Protein AF-A0A1L8MG53-F1 (afdb_monomer_lite)

Secondary structure (DSSP, 8-state):
--HHHHHHHHTT--GGG-S-HHHHHHHHHHHHHHHHTTT-GGGS-HHHHHHHHHHHHHHHHHHHHHHHHTTTSTHHHHHHHHHHHHHHHHHHHHHTT--

Radius of gyration: 13.7 Å; chains: 1; bounding box: 32×27×38 Å

Foldseek 3Di:
DDPLLLVLLCVLQDCVVDPDPVVSVLSNVLNVVCVVVVNDPVPDDPVSLVVLLVSLVVSLVVLVVVCVVQVPDPCNVSSVVNNVVSVVSNVVSVVVVVD

pLDDT: mean 85.37, std 9.14, range [40.91, 93.38]

Structure (mmCIF, N/CA/C/O backbone):
data_AF-A0A1L8MG53-F1
#
_entry.id   AF-A0A1L8MG53-F1
#
loop_
_atom_site.group_PDB
_atom_site.id
_atom_site.type_symbol
_atom_site.label_atom_id
_atom_site.label_alt_id
_atom_site.label_comp_id
_atom_site.label_asym_id
_atom_site.label_entity_id
_atom_site.label_seq_id
_atom_site.pdbx_PDB_ins_code
_atom_site.Cartn_x
_atom_site.Cartn_y
_atom_site.Cartn_z
_atom_site.occupancy
_atom_site.B_iso_or_equiv
_atom_site.auth_seq_id
_atom_site.auth_comp_id
_atom_site.auth_asym_id
_atom_site.auth_atom_id
_atom_site.pdbx_PDB_model_num
ATOM 1 N N . MET A 1 1 ? -1.309 10.387 5.656 1.00 72.38 1 MET A N 1
ATOM 2 C CA . MET A 1 1 ? -0.490 9.723 4.614 1.00 72.38 1 MET A CA 1
ATOM 3 C C . MET A 1 1 ? -0.206 10.740 3.511 1.00 72.38 1 MET A C 1
ATOM 5 O O . MET A 1 1 ? -0.980 11.686 3.411 1.00 72.38 1 MET A O 1
ATOM 9 N N . SER A 1 2 ? 0.885 10.625 2.745 1.00 79.75 2 SER A N 1
ATOM 10 C CA . SER A 1 2 ? 1.102 11.517 1.595 1.00 79.75 2 SER A CA 1
ATOM 11 C C . SER A 1 2 ? 0.203 11.120 0.417 1.00 79.75 2 SER A C 1
ATOM 13 O O . SER A 1 2 ? -0.273 9.986 0.337 1.00 79.75 2 SER A O 1
ATOM 15 N N . LYS A 1 3 ? -0.026 12.048 -0.518 1.00 83.44 3 LYS A N 1
ATOM 16 C CA . LYS A 1 3 ? -0.800 11.769 -1.737 1.00 83.44 3 LYS A CA 1
ATOM 17 C C . LYS A 1 3 ? -0.135 10.687 -2.598 1.00 83.44 3 LYS A C 1
ATOM 19 O O . LYS A 1 3 ? -0.834 9.857 -3.165 1.00 83.44 3 LYS A O 1
ATOM 24 N N . LEU A 1 4 ? 1.195 10.688 -2.660 1.00 82.00 4 LEU A N 1
ATOM 25 C CA . LEU A 1 4 ? 1.987 9.776 -3.484 1.00 82.00 4 LEU A CA 1
ATOM 26 C C . LEU A 1 4 ? 1.946 8.332 -2.964 1.00 82.00 4 LEU A C 1
ATOM 28 O O . LEU A 1 4 ? 1.694 7.415 -3.741 1.00 82.00 4 LEU A O 1
ATOM 32 N N . ALA A 1 5 ? 2.088 8.123 -1.651 1.00 79.81 5 ALA A N 1
ATOM 33 C CA . ALA A 1 5 ? 1.937 6.793 -1.056 1.00 79.81 5 ALA A CA 1
ATOM 34 C C . ALA A 1 5 ? 0.515 6.239 -1.230 1.00 79.81 5 ALA A C 1
ATOM 36 O O . ALA A 1 5 ? 0.349 5.061 -1.540 1.00 79.81 5 ALA A O 1
ATOM 37 N N . LEU A 1 6 ? -0.515 7.087 -1.096 1.00 84.44 6 LEU A N 1
ATOM 38 C CA . LEU A 1 6 ? -1.894 6.674 -1.365 1.00 84.44 6 LEU A CA 1
ATOM 39 C C . LEU A 1 6 ? -2.070 6.254 -2.830 1.00 84.44 6 LEU A C 1
ATOM 41 O O . LEU A 1 6 ? -2.661 5.215 -3.090 1.00 84.44 6 LEU A O 1
ATOM 45 N N . GLN A 1 7 ? -1.528 7.020 -3.779 1.00 83.88 7 GLN A N 1
ATOM 46 C CA . GLN A 1 7 ? -1.582 6.674 -5.203 1.00 83.88 7 GLN A CA 1
ATOM 47 C C . GLN A 1 7 ? -0.876 5.350 -5.513 1.00 83.88 7 GLN A C 1
ATOM 49 O O . GLN A 1 7 ? -1.409 4.554 -6.280 1.00 83.88 7 GLN A O 1
ATOM 54 N N . ALA A 1 8 ? 0.277 5.085 -4.893 1.00 84.75 8 ALA A N 1
ATOM 55 C CA . ALA A 1 8 ? 0.969 3.806 -5.036 1.00 84.75 8 ALA A CA 1
ATOM 56 C C . ALA A 1 8 ? 0.122 2.636 -4.504 1.00 84.75 8 ALA A C 1
ATOM 58 O O . ALA A 1 8 ? 0.040 1.593 -5.147 1.00 84.75 8 ALA A O 1
ATOM 59 N N . LEU A 1 9 ? -0.567 2.828 -3.374 1.00 86.31 9 LEU A N 1
ATOM 60 C CA . LEU A 1 9 ? -1.462 1.818 -2.803 1.00 86.31 9 LEU A CA 1
ATOM 61 C C . LEU A 1 9 ? -2.726 1.597 -3.642 1.00 86.31 9 LEU A C 1
ATOM 63 O O . LEU A 1 9 ? -3.189 0.467 -3.759 1.00 86.31 9 LEU A O 1
ATOM 67 N N . MET A 1 10 ? -3.256 2.647 -4.271 1.00 87.38 10 MET A N 1
ATOM 68 C CA . MET A 1 10 ? -4.407 2.545 -5.173 1.00 87.38 10 MET A CA 1
ATOM 69 C C . MET A 1 10 ? -4.122 1.697 -6.417 1.00 87.38 10 MET A C 1
ATOM 71 O O . MET A 1 10 ? -5.065 1.212 -7.031 1.00 87.38 10 MET A O 1
ATOM 75 N N . MET A 1 11 ? -2.857 1.467 -6.786 1.00 87.69 11 MET A N 1
ATOM 76 C CA . MET A 1 11 ? -2.530 0.568 -7.901 1.00 87.69 11 MET A CA 1
ATOM 77 C C . MET A 1 11 ? -2.933 -0.885 -7.630 1.00 87.69 11 MET A C 1
ATOM 79 O O . MET A 1 11 ? -3.143 -1.637 -8.575 1.00 87.69 11 MET A O 1
ATOM 83 N N . TRP A 1 12 ? -3.049 -1.276 -6.358 1.00 88.38 12 TRP A N 1
ATOM 84 C CA . TRP A 1 12 ? -3.538 -2.599 -5.973 1.00 88.38 12 TRP A CA 1
ATOM 85 C C . TRP A 1 12 ? -5.054 -2.733 -6.109 1.00 88.38 12 TRP A C 1
ATOM 87 O O . TRP A 1 12 ? -5.564 -3.841 -6.011 1.00 88.38 12 TRP A O 1
ATOM 97 N N . ASP A 1 13 ? -5.784 -1.645 -6.364 1.00 90.38 13 ASP A N 1
ATOM 98 C CA . ASP A 1 13 ? -7.210 -1.699 -6.688 1.00 90.38 13 ASP A CA 1
ATOM 99 C C . ASP A 1 13 ? -7.436 -1.956 -8.189 1.00 90.38 13 ASP A C 1
ATOM 101 O O . ASP A 1 13 ? -8.129 -1.216 -8.887 1.00 90.38 13 ASP A O 1
ATOM 105 N N . ASP A 1 14 ? -6.800 -3.007 -8.706 1.00 90.81 14 ASP A N 1
ATOM 106 C CA . ASP A 1 14 ? -6.995 -3.495 -10.069 1.00 90.81 14 ASP A CA 1
ATOM 107 C C . ASP A 1 14 ? -7.276 -5.006 -10.032 1.00 90.81 14 ASP A C 1
ATOM 109 O O . ASP A 1 14 ? -6.376 -5.786 -9.705 1.00 90.81 14 ASP A O 1
ATOM 113 N N . PRO A 1 15 ? -8.494 -5.456 -10.397 1.00 90.12 1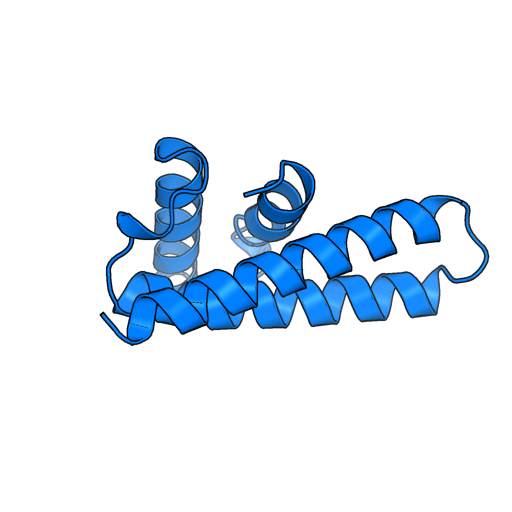5 PRO A N 1
ATOM 114 C CA . PRO A 1 15 ? -8.865 -6.870 -10.343 1.00 90.12 15 PRO A CA 1
ATOM 115 C C . PRO A 1 15 ? -7.996 -7.757 -11.240 1.00 90.12 15 PRO A C 1
ATOM 117 O O . PRO A 1 15 ? -7.923 -8.962 -11.020 1.00 90.12 15 PRO A O 1
ATOM 120 N N . ARG A 1 16 ? -7.322 -7.189 -12.250 1.00 92.44 16 ARG A N 1
ATOM 121 C CA . ARG A 1 16 ? -6.457 -7.937 -13.177 1.00 92.44 16 ARG A CA 1
ATOM 122 C C . ARG A 1 16 ? -5.150 -8.395 -12.535 1.00 92.44 16 ARG A C 1
ATOM 124 O O . ARG A 1 16 ? -4.476 -9.246 -13.105 1.00 92.44 16 ARG A O 1
ATOM 131 N N . LEU A 1 17 ? -4.786 -7.834 -11.382 1.00 88.19 17 LEU A N 1
ATOM 132 C CA . LEU A 1 17 ? -3.582 -8.211 -10.640 1.00 88.19 17 LEU A CA 1
ATOM 133 C C . LEU A 1 17 ? -3.784 -9.461 -9.771 1.00 88.19 17 LEU A C 1
ATOM 135 O O . LEU A 1 17 ? -2.819 -9.941 -9.179 1.00 88.19 17 LEU A O 1
ATOM 139 N N . PHE A 1 18 ? -5.009 -9.990 -9.685 1.00 89.25 18 PHE A N 1
ATOM 140 C CA . PHE A 1 18 ? -5.357 -11.056 -8.751 1.00 89.25 18 PHE A CA 1
ATOM 141 C C . PHE A 1 18 ? -6.039 -12.228 -9.451 1.00 89.25 18 PHE A C 1
ATOM 143 O O . PHE A 1 18 ? -7.055 -12.078 -10.129 1.00 89.25 18 PHE A O 1
ATOM 150 N N . GLU A 1 19 ? -5.503 -13.423 -9.220 1.00 91.06 19 GLU A N 1
ATOM 151 C CA . GLU A 1 19 ? -6.138 -14.678 -9.630 1.00 91.06 19 GLU A CA 1
ATOM 152 C C . GLU A 1 19 ? -7.308 -15.037 -8.696 1.00 91.06 19 GLU A C 1
ATOM 154 O O . GLU A 1 19 ? -8.345 -15.525 -9.147 1.00 91.06 19 GLU A O 1
ATOM 159 N N . ASP A 1 20 ? -7.171 -14.739 -7.399 1.00 93.38 20 ASP A N 1
ATOM 160 C CA . ASP A 1 20 ? -8.209 -14.944 -6.388 1.00 93.38 20 ASP A CA 1
ATOM 161 C C . ASP A 1 20 ? -9.094 -13.696 -6.238 1.00 93.38 20 ASP A C 1
ATOM 163 O O . ASP A 1 20 ? -8.686 -12.657 -5.710 1.00 93.38 20 ASP A O 1
ATOM 167 N N . GLN A 1 21 ? -10.349 -13.828 -6.670 1.00 91.00 21 GLN A N 1
ATOM 168 C CA . GLN A 1 21 ? -11.345 -12.762 -6.587 1.00 91.00 21 GLN A CA 1
ATOM 169 C C . GLN A 1 21 ? -11.763 -12.437 -5.148 1.00 91.00 21 GLN A C 1
ATOM 171 O O . GLN A 1 21 ? -12.055 -11.280 -4.852 1.00 91.00 21 GLN A O 1
ATOM 176 N N . ALA A 1 22 ? -11.781 -13.413 -4.235 1.00 91.38 22 ALA A N 1
ATOM 177 C CA . ALA A 1 22 ? -12.113 -13.163 -2.834 1.00 91.38 22 ALA A CA 1
ATOM 178 C C . ALA A 1 22 ? -11.004 -12.360 -2.145 1.00 91.38 22 ALA A C 1
ATOM 180 O O . ALA A 1 22 ? -11.290 -11.461 -1.352 1.00 91.38 22 ALA A O 1
ATOM 181 N N . PHE A 1 23 ? -9.747 -12.641 -2.488 1.00 90.25 23 PHE A N 1
ATOM 182 C CA . PHE A 1 23 ? -8.616 -11.846 -2.022 1.00 90.25 23 PHE A CA 1
ATOM 183 C C . PHE A 1 23 ? -8.635 -10.427 -2.607 1.00 90.25 23 PHE A C 1
ATOM 185 O O . PHE A 1 23 ? -8.470 -9.462 -1.859 1.00 90.25 23 PHE A O 1
ATOM 192 N N . TYR A 1 24 ? -8.940 -10.270 -3.902 1.00 93.31 24 TYR A N 1
ATOM 193 C CA . TYR A 1 24 ? -9.127 -8.942 -4.499 1.00 93.31 24 TYR A CA 1
ATOM 194 C C . TYR A 1 24 ? -10.201 -8.124 -3.771 1.00 93.31 24 TYR A C 1
ATOM 196 O O . TYR A 1 24 ? -9.966 -6.959 -3.469 1.00 93.31 24 TYR A O 1
ATOM 204 N N .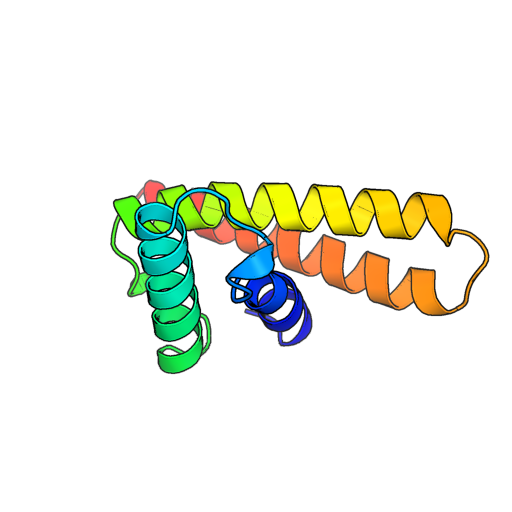 GLN A 1 25 ? -11.350 -8.714 -3.422 1.00 92.81 25 GLN A N 1
ATOM 205 C CA . GLN A 1 25 ? -12.399 -7.993 -2.686 1.00 92.81 25 GLN A CA 1
ATOM 206 C C . GLN A 1 25 ? -11.901 -7.444 -1.339 1.00 92.81 25 GLN A C 1
ATOM 208 O O . GLN A 1 25 ? -12.259 -6.327 -0.967 1.00 92.81 25 GLN A O 1
ATOM 213 N N . GLN A 1 26 ? -11.031 -8.177 -0.636 1.00 91.44 26 GLN A N 1
ATOM 214 C CA . GLN A 1 26 ? -10.412 -7.693 0.605 1.00 91.44 26 GLN A CA 1
ATOM 215 C C . GLN A 1 26 ? -9.487 -6.499 0.341 1.00 91.44 26 GLN A C 1
ATOM 217 O O . GLN A 1 26 ? -9.552 -5.496 1.051 1.00 91.44 26 GLN A O 1
ATOM 222 N N . VAL A 1 27 ? -8.664 -6.573 -0.709 1.00 91.81 27 VAL A N 1
ATOM 223 C CA . VAL A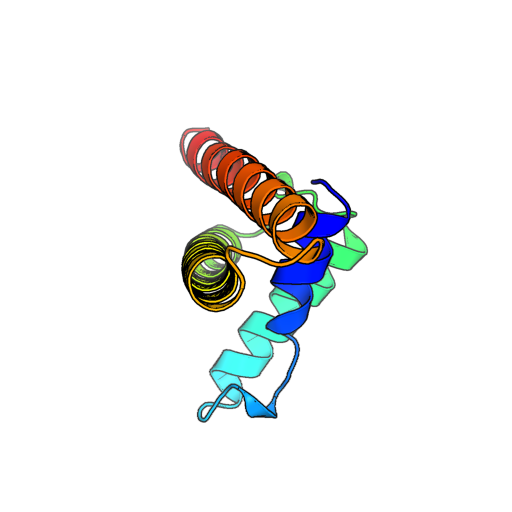 1 27 ? -7.781 -5.471 -1.124 1.00 91.81 27 VAL A CA 1
ATOM 224 C C . VAL A 1 27 ? -8.591 -4.242 -1.546 1.00 91.81 27 VAL A C 1
ATOM 226 O O . VAL A 1 27 ? -8.313 -3.136 -1.083 1.00 91.81 27 VAL A O 1
ATOM 229 N N . HIS A 1 28 ? -9.629 -4.426 -2.358 1.00 92.75 28 HIS A N 1
ATOM 230 C CA . HIS A 1 28 ? -10.526 -3.363 -2.806 1.00 92.75 28 HIS A CA 1
ATOM 231 C C . HIS A 1 28 ? -11.212 -2.663 -1.626 1.00 92.75 28 HIS A C 1
ATOM 233 O O . HIS A 1 28 ? -11.213 -1.432 -1.527 1.00 92.75 28 HIS A O 1
ATOM 239 N N . GLN A 1 29 ? -11.757 -3.438 -0.684 1.00 91.19 29 GLN A N 1
ATOM 240 C CA . GLN A 1 29 ? -12.402 -2.899 0.511 1.00 91.19 29 GLN A CA 1
ATOM 241 C C . GLN A 1 29 ? -11.411 -2.127 1.390 1.00 91.19 29 GLN A C 1
ATOM 243 O O . GLN A 1 29 ? -11.741 -1.057 1.912 1.00 91.19 29 GLN A O 1
ATOM 248 N N . LEU A 1 30 ? -10.182 -2.624 1.514 1.00 90.81 30 LEU A N 1
ATOM 249 C CA . LEU A 1 30 ? -9.114 -1.967 2.254 1.00 90.81 30 LEU A CA 1
ATOM 250 C C . LEU A 1 30 ? -8.714 -0.624 1.627 1.00 90.81 30 LEU A C 1
ATOM 252 O O . LEU A 1 30 ? -8.642 0.388 2.330 1.00 90.81 30 LEU A O 1
ATOM 256 N N . VAL A 1 31 ? -8.496 -0.588 0.310 1.00 89.88 31 VAL A N 1
ATOM 257 C CA . VAL A 1 31 ? -8.171 0.645 -0.428 1.00 89.88 31 VAL A CA 1
ATOM 258 C C . VAL A 1 31 ? -9.326 1.643 -0.342 1.00 89.88 31 VAL A C 1
ATOM 260 O O . VAL A 1 31 ? -9.104 2.814 -0.031 1.00 89.88 31 VAL A O 1
ATOM 263 N N . THR A 1 32 ? -10.566 1.184 -0.510 1.00 89.88 32 THR A N 1
ATOM 264 C CA . THR A 1 32 ? -11.768 2.018 -0.358 1.00 89.88 32 THR A CA 1
ATOM 265 C C . THR A 1 32 ? -11.851 2.625 1.041 1.00 89.88 32 THR A C 1
ATOM 267 O O . THR A 1 32 ? -12.086 3.826 1.191 1.00 89.88 32 THR A O 1
ATOM 270 N N . THR A 1 33 ? -11.591 1.825 2.077 1.00 88.81 33 THR A N 1
ATOM 271 C CA . THR A 1 33 ? -11.586 2.281 3.474 1.00 88.81 33 THR A CA 1
ATOM 272 C C . THR A 1 33 ? -10.491 3.314 3.719 1.00 88.81 33 THR A C 1
ATOM 274 O O . THR A 1 33 ? -10.743 4.335 4.364 1.00 88.81 33 THR A O 1
ATOM 277 N N . LEU A 1 34 ? -9.288 3.110 3.177 1.00 86.38 34 LEU A N 1
ATOM 278 C CA . LEU A 1 34 ? -8.223 4.109 3.244 1.00 86.38 34 LEU A CA 1
ATOM 279 C C . LEU A 1 34 ? -8.625 5.428 2.582 1.00 86.38 34 LEU A C 1
ATOM 281 O O . LEU A 1 34 ? -8.384 6.483 3.166 1.00 86.38 34 LEU A O 1
ATOM 285 N N . ILE A 1 35 ? -9.217 5.386 1.386 1.00 86.56 35 ILE A N 1
ATOM 286 C CA . ILE A 1 35 ? -9.645 6.588 0.657 1.00 86.56 35 ILE A CA 1
ATOM 287 C C . ILE A 1 35 ? -10.710 7.333 1.461 1.00 86.56 35 ILE A C 1
ATOM 289 O O . ILE A 1 35 ? -10.565 8.531 1.702 1.00 86.56 35 ILE A O 1
ATOM 293 N N . ALA A 1 36 ? -11.732 6.620 1.940 1.00 87.00 36 ALA A N 1
ATOM 294 C CA . ALA A 1 36 ? -12.817 7.196 2.732 1.00 87.00 36 ALA A CA 1
ATOM 295 C C . ALA A 1 36 ? -12.312 7.878 4.015 1.00 87.00 36 ALA A C 1
ATOM 297 O O . ALA A 1 36 ? -12.868 8.885 4.446 1.00 87.00 36 ALA A O 1
ATOM 298 N N . ASN A 1 37 ? -11.230 7.359 4.600 1.00 84.38 37 ASN A N 1
ATOM 299 C CA . ASN A 1 37 ? -10.640 7.875 5.833 1.00 84.38 37 ASN A CA 1
ATOM 300 C C . ASN A 1 37 ? -9.410 8.771 5.602 1.00 84.38 37 ASN A C 1
ATOM 302 O O . ASN A 1 37 ? -8.627 8.979 6.530 1.00 84.38 37 ASN A O 1
ATOM 306 N N . ASN A 1 38 ? -9.190 9.293 4.387 1.00 82.56 38 ASN A N 1
ATOM 307 C CA . ASN A 1 38 ? -8.028 10.132 4.043 1.00 82.56 38 ASN A CA 1
ATOM 308 C C . ASN A 1 38 ? -6.673 9.517 4.458 1.00 82.56 38 ASN A C 1
ATOM 310 O O . ASN A 1 38 ? -5.726 10.207 4.852 1.00 82.56 38 ASN A O 1
ATOM 314 N N . GLY A 1 39 ? -6.573 8.192 4.399 1.00 78.12 39 GLY A N 1
ATOM 315 C CA . GLY A 1 39 ? -5.378 7.457 4.776 1.00 78.12 39 GLY A CA 1
ATOM 316 C C . GLY A 1 39 ? -5.137 7.330 6.280 1.00 78.12 39 GLY A C 1
ATOM 317 O O . GLY A 1 39 ? -3.986 7.140 6.688 1.00 78.12 39 GLY A O 1
ATOM 318 N N . ALA A 1 40 ? -6.174 7.481 7.108 1.00 81.06 40 ALA A N 1
ATOM 319 C CA . ALA A 1 40 ? -6.088 7.261 8.547 1.00 81.06 40 ALA A CA 1
ATOM 320 C C . ALA A 1 40 ? -6.075 5.758 8.880 1.00 81.06 40 ALA A C 1
ATOM 322 O O . ALA A 1 40 ? -7.090 5.072 8.824 1.00 81.06 40 ALA A O 1
ATOM 323 N N . ILE A 1 41 ? -4.905 5.260 9.285 1.00 81.06 41 ILE A N 1
ATOM 324 C CA . ILE A 1 41 ? -4.675 3.850 9.655 1.00 81.06 41 ILE A CA 1
ATOM 325 C C . ILE A 1 41 ? -5.321 3.438 10.985 1.00 81.06 41 ILE A C 1
ATOM 327 O O . ILE A 1 41 ? -5.463 2.249 11.264 1.00 81.06 41 ILE A O 1
ATOM 331 N N . THR A 1 42 ? -5.711 4.408 11.813 1.00 81.56 42 THR A N 1
ATOM 332 C CA . THR A 1 42 ? -6.357 4.172 13.113 1.00 81.56 42 THR A CA 1
ATOM 333 C C . THR A 1 42 ? -7.746 3.561 12.978 1.00 81.56 42 THR A C 1
ATOM 335 O O . THR A 1 42 ? -8.206 2.909 13.907 1.00 81.56 42 THR A O 1
ATOM 338 N N . GLN A 1 43 ? -8.389 3.743 11.823 1.00 80.62 43 GLN A N 1
ATOM 339 C CA . GLN A 1 43 ? -9.724 3.222 11.526 1.00 80.62 43 GLN A CA 1
ATOM 340 C C . GLN A 1 43 ? -9.694 1.809 10.923 1.00 80.62 43 GLN A C 1
ATOM 342 O O . GLN A 1 43 ? -10.744 1.216 10.701 1.00 80.62 43 GLN A O 1
ATOM 347 N N . LEU A 1 44 ? -8.505 1.266 10.640 1.00 85.06 44 LEU A N 1
ATOM 348 C CA . LEU A 1 44 ? -8.357 -0.075 10.082 1.00 85.06 44 LEU A CA 1
ATOM 349 C C . LEU A 1 44 ? -8.502 -1.136 11.175 1.00 85.06 44 LEU A C 1
ATOM 351 O O . LEU A 1 44 ? -7.997 -0.965 12.288 1.00 85.06 44 LEU A O 1
ATOM 355 N N . SER A 1 45 ? -9.136 -2.260 10.843 1.00 88.06 45 SER A N 1
ATOM 356 C CA . SER A 1 45 ? -9.093 -3.452 11.692 1.00 88.06 45 SER A CA 1
ATOM 357 C C . SER A 1 45 ? -7.669 -4.028 11.766 1.00 88.06 45 SER A C 1
ATOM 359 O O . SER A 1 45 ? -6.779 -3.648 11.003 1.00 88.06 45 SER A O 1
ATOM 361 N N . GLU A 1 46 ? -7.409 -4.954 12.689 1.00 86.69 46 GLU A N 1
ATOM 362 C CA . GLU A 1 46 ? -6.096 -5.607 12.762 1.00 86.69 46 GLU A CA 1
ATOM 363 C C . GLU A 1 46 ? -5.781 -6.428 11.502 1.00 86.69 46 GLU A C 1
ATOM 365 O O . GLU A 1 46 ? -4.667 -6.347 10.980 1.00 86.69 46 GLU A O 1
ATOM 370 N N . SER A 1 47 ? -6.769 -7.151 10.964 1.00 88.25 47 SER A N 1
ATOM 371 C CA . SER A 1 47 ? -6.637 -7.872 9.694 1.00 88.25 47 SER A CA 1
ATOM 372 C C . SER A 1 47 ? -6.327 -6.925 8.537 1.00 88.25 47 SER A C 1
ATOM 374 O O . SER A 1 47 ? -5.409 -7.193 7.765 1.00 88.25 47 SER A O 1
ATOM 376 N N . ASP A 1 48 ? -7.010 -5.781 8.470 1.00 89.56 48 ASP A N 1
ATOM 377 C CA . ASP A 1 48 ? -6.772 -4.751 7.453 1.00 89.56 48 ASP A CA 1
ATOM 378 C C . ASP A 1 48 ? -5.379 -4.141 7.575 1.00 89.56 48 ASP A C 1
ATOM 380 O O . ASP A 1 48 ? -4.706 -3.908 6.574 1.00 89.56 48 ASP A O 1
ATOM 384 N N . ARG A 1 49 ? -4.903 -3.909 8.804 1.00 88.56 49 ARG A N 1
ATOM 385 C CA . ARG A 1 49 ? -3.532 -3.445 9.050 1.00 88.56 49 ARG A CA 1
ATOM 386 C C . ARG A 1 49 ? -2.502 -4.476 8.605 1.00 88.56 49 ARG A C 1
ATOM 388 O O . ARG A 1 49 ? -1.486 -4.091 8.031 1.00 88.56 49 ARG A O 1
ATOM 395 N N . ASN A 1 50 ? -2.738 -5.761 8.850 1.00 89.88 50 ASN A N 1
ATOM 396 C CA . ASN A 1 50 ? -1.831 -6.822 8.412 1.00 89.88 50 ASN A CA 1
ATOM 397 C C . ASN A 1 50 ? -1.815 -6.951 6.886 1.00 89.88 50 ASN A C 1
ATOM 399 O O . ASN A 1 50 ? -0.735 -6.983 6.296 1.00 89.88 50 ASN A O 1
ATOM 403 N N . LEU A 1 51 ? -2.979 -6.907 6.234 1.00 90.88 51 LEU A N 1
ATOM 404 C CA . LEU A 1 51 ? -3.063 -6.847 4.775 1.00 90.88 51 LEU A CA 1
ATOM 405 C C . LEU A 1 51 ? -2.354 -5.596 4.232 1.00 90.88 51 LEU A C 1
ATOM 407 O O . LEU A 1 51 ? -1.557 -5.692 3.302 1.00 90.88 51 LEU A O 1
ATOM 411 N N . MET A 1 52 ? -2.538 -4.439 4.874 1.00 90.62 52 MET A N 1
ATOM 412 C CA . MET A 1 52 ? -1.857 -3.198 4.503 1.00 90.62 52 MET A CA 1
ATOM 413 C C . MET A 1 52 ? -0.334 -3.326 4.570 1.00 90.62 52 MET A C 1
ATOM 415 O O . MET A 1 52 ? 0.350 -2.856 3.667 1.00 90.62 52 MET A O 1
ATOM 419 N N . LYS A 1 53 ? 0.218 -3.980 5.601 1.00 90.56 53 LYS A N 1
ATOM 420 C CA . LYS A 1 53 ? 1.669 -4.223 5.703 1.00 90.56 53 LYS A CA 1
ATOM 421 C C . LYS A 1 53 ? 2.188 -4.982 4.477 1.00 90.56 53 LYS A C 1
ATOM 423 O O . LYS A 1 53 ? 3.228 -4.610 3.937 1.00 90.56 53 LYS A O 1
ATOM 428 N N . HIS A 1 54 ? 1.447 -5.987 4.006 1.00 90.88 54 HIS A N 1
ATOM 429 C CA . HIS A 1 54 ? 1.800 -6.729 2.794 1.00 90.88 54 HIS A CA 1
ATOM 430 C C . HIS A 1 54 ? 1.696 -5.871 1.527 1.00 90.88 54 HIS A C 1
ATOM 432 O O . HIS A 1 54 ? 2.625 -5.879 0.721 1.00 90.88 54 HIS A O 1
ATOM 438 N N . LEU A 1 55 ? 0.626 -5.084 1.367 1.00 91.06 55 LEU A N 1
ATOM 439 C CA . LEU A 1 55 ? 0.468 -4.195 0.206 1.00 91.06 55 LEU A CA 1
ATOM 440 C C . LEU A 1 55 ? 1.544 -3.105 0.156 1.00 91.06 55 LEU A C 1
ATOM 442 O O . LEU A 1 55 ? 2.061 -2.786 -0.914 1.00 91.06 55 LEU A O 1
ATOM 446 N N . VAL A 1 56 ? 1.921 -2.545 1.306 1.00 91.94 56 VAL A N 1
ATOM 447 C CA . VAL A 1 56 ? 2.998 -1.550 1.397 1.00 91.94 56 VAL A CA 1
ATOM 448 C C . VAL A 1 56 ? 4.336 -2.174 1.018 1.00 91.94 56 VAL A C 1
ATOM 450 O O . VAL A 1 56 ? 5.047 -1.592 0.203 1.00 91.94 56 VAL A O 1
ATOM 453 N N . ALA A 1 57 ? 4.654 -3.366 1.531 1.00 91.38 57 ALA A N 1
ATOM 454 C CA . ALA A 1 57 ? 5.876 -4.080 1.160 1.00 91.38 57 ALA A CA 1
ATOM 455 C C . ALA A 1 57 ? 5.934 -4.359 -0.352 1.00 91.38 57 ALA A C 1
ATOM 457 O O . ALA A 1 57 ? 6.908 -3.990 -1.005 1.00 91.38 57 ALA A O 1
ATOM 458 N N . GLY A 1 58 ? 4.852 -4.891 -0.933 1.00 90.75 58 GLY A N 1
ATOM 459 C CA . GLY A 1 58 ? 4.771 -5.116 -2.379 1.00 90.75 58 GLY A CA 1
ATOM 460 C C . GLY A 1 58 ? 4.900 -3.823 -3.191 1.00 90.75 58 GLY A C 1
ATOM 461 O O . GLY A 1 58 ? 5.564 -3.800 -4.227 1.00 90.75 58 GLY A O 1
ATOM 462 N N . SER A 1 59 ? 4.313 -2.721 -2.712 1.00 91.56 59 SER A N 1
ATOM 463 C CA . SER A 1 59 ? 4.448 -1.402 -3.350 1.00 91.56 59 SER A CA 1
ATOM 464 C C . SER A 1 59 ? 5.898 -0.923 -3.334 1.00 91.56 59 SER A C 1
ATOM 466 O O . SER A 1 59 ? 6.396 -0.431 -4.344 1.00 91.56 59 SER A O 1
ATOM 468 N N . MET A 1 60 ? 6.590 -1.080 -2.204 1.00 92.12 60 MET A N 1
ATOM 469 C CA . MET A 1 60 ? 7.999 -0.708 -2.070 1.00 92.12 60 MET A CA 1
ATOM 470 C C . MET A 1 60 ? 8.887 -1.528 -3.007 1.00 92.12 60 MET A C 1
ATOM 472 O O . MET A 1 60 ? 9.761 -0.955 -3.658 1.00 92.12 60 MET A O 1
ATOM 476 N N . ASP A 1 61 ? 8.638 -2.832 -3.133 1.00 92.19 61 ASP A N 1
ATOM 477 C CA . ASP A 1 61 ? 9.372 -3.702 -4.056 1.00 92.19 61 ASP A CA 1
ATOM 478 C C . ASP A 1 61 ? 9.161 -3.280 -5.517 1.00 92.19 61 ASP A C 1
ATOM 480 O O . ASP A 1 61 ? 10.130 -3.131 -6.269 1.00 92.19 61 ASP A O 1
ATOM 484 N N . ALA A 1 62 ? 7.915 -3.000 -5.912 1.00 89.19 62 ALA A N 1
ATOM 485 C CA . ALA A 1 62 ? 7.577 -2.547 -7.261 1.00 89.19 62 ALA A CA 1
ATOM 486 C C . ALA A 1 62 ? 8.199 -1.179 -7.599 1.00 89.19 62 ALA A C 1
ATOM 488 O O . ALA A 1 62 ? 8.748 -0.983 -8.691 1.00 89.19 62 ALA A O 1
ATOM 489 N N . VAL A 1 63 ? 8.165 -0.234 -6.655 1.00 90.00 63 VAL A N 1
ATOM 490 C CA . VAL A 1 63 ? 8.785 1.090 -6.812 1.00 90.00 63 VAL A CA 1
ATOM 491 C C . VAL A 1 63 ? 10.307 0.963 -6.866 1.00 90.00 63 VAL A C 1
ATOM 493 O O . VAL A 1 63 ? 10.933 1.536 -7.754 1.00 90.00 63 VAL A O 1
ATOM 496 N N . SER A 1 64 ? 10.914 0.153 -5.997 1.00 90.44 64 SER A N 1
ATOM 497 C CA . SER A 1 64 ? 12.359 -0.116 -5.989 1.00 90.44 64 SER A CA 1
ATOM 498 C C . SER A 1 64 ? 12.839 -0.733 -7.306 1.00 90.44 64 SER A C 1
ATOM 500 O O . SER A 1 64 ? 13.840 -0.291 -7.879 1.00 90.44 64 SER A O 1
ATOM 502 N N . ALA A 1 65 ? 12.099 -1.704 -7.850 1.00 90.00 65 ALA A N 1
ATOM 503 C CA . ALA A 1 65 ? 12.370 -2.263 -9.172 1.00 90.00 65 ALA A CA 1
ATOM 504 C C . ALA A 1 65 ? 12.253 -1.197 -10.275 1.00 90.00 65 ALA A C 1
ATOM 506 O O . ALA A 1 65 ? 13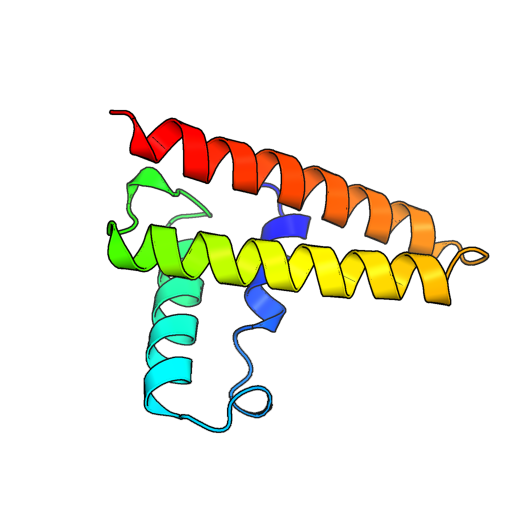.113 -1.112 -11.155 1.00 90.00 65 ALA A O 1
ATOM 507 N N . SER A 1 66 ? 11.238 -0.334 -10.195 1.00 89.00 66 SER A N 1
ATOM 508 C CA . SER A 1 66 ? 11.031 0.761 -11.149 1.00 89.00 66 SER A CA 1
ATOM 509 C C . SER A 1 66 ? 12.156 1.797 -11.108 1.00 89.00 66 SER A C 1
ATOM 511 O O . SER A 1 66 ? 12.581 2.256 -12.168 1.00 89.00 66 SER A O 1
ATOM 513 N N . ILE A 1 67 ? 12.684 2.127 -9.922 1.00 88.19 67 ILE A N 1
ATOM 514 C CA . ILE A 1 67 ? 13.848 3.013 -9.752 1.00 88.19 67 ILE A CA 1
ATOM 515 C C . ILE A 1 67 ? 15.074 2.398 -10.420 1.00 88.19 67 ILE A C 1
ATOM 517 O O . ILE A 1 67 ? 15.737 3.069 -11.205 1.00 88.19 67 ILE A O 1
ATOM 521 N N . LYS A 1 68 ? 15.359 1.116 -10.156 1.00 87.94 68 LYS A N 1
ATOM 522 C CA . LYS A 1 68 ? 16.508 0.414 -10.753 1.00 87.94 68 LYS A CA 1
ATOM 523 C C . LYS A 1 68 ? 16.437 0.404 -12.279 1.00 87.94 68 LYS A C 1
ATOM 525 O O . LYS A 1 68 ? 17.438 0.668 -12.936 1.00 87.94 68 LYS A O 1
ATOM 530 N N . ASN A 1 69 ? 15.252 0.156 -12.834 1.00 87.12 69 ASN A N 1
ATOM 531 C CA . ASN A 1 69 ? 15.041 0.099 -14.281 1.00 87.12 69 ASN A CA 1
ATOM 532 C C . ASN A 1 69 ? 15.038 1.483 -14.955 1.00 87.12 69 ASN A C 1
ATOM 534 O O . ASN A 1 69 ? 15.280 1.570 -16.155 1.00 87.12 69 ASN A O 1
ATOM 538 N N . ASN A 1 70 ? 14.794 2.562 -14.202 1.00 81.62 70 ASN A N 1
ATOM 539 C CA . ASN A 1 70 ? 14.696 3.935 -14.713 1.00 81.62 70 ASN A CA 1
ATOM 540 C C . ASN A 1 70 ? 15.713 4.895 -14.069 1.00 81.62 70 ASN A C 1
ATOM 542 O O . ASN A 1 70 ? 15.470 6.107 -14.029 1.00 81.62 70 ASN A O 1
ATOM 546 N N . ALA A 1 71 ? 16.845 4.372 -13.586 1.00 69.94 71 ALA A N 1
ATOM 547 C CA . ALA A 1 71 ? 17.822 5.089 -12.757 1.00 69.94 71 ALA A CA 1
ATOM 548 C C . ALA A 1 71 ? 18.392 6.370 -13.400 1.00 69.94 71 ALA A C 1
ATOM 550 O O . ALA A 1 71 ? 18.894 7.245 -12.702 1.00 69.94 71 ALA A O 1
ATOM 551 N N . ASN A 1 72 ? 18.267 6.505 -14.722 1.00 69.12 72 ASN A N 1
ATOM 552 C CA . ASN A 1 72 ? 18.845 7.597 -15.505 1.00 69.12 72 ASN A CA 1
ATOM 553 C C . ASN A 1 72 ? 17.780 8.614 -15.966 1.00 69.12 72 ASN A C 1
ATOM 555 O O . ASN A 1 72 ? 18.080 9.505 -16.758 1.00 69.12 72 ASN A O 1
ATOM 559 N N . SER A 1 73 ? 16.523 8.449 -15.542 1.00 69.81 73 SER A N 1
ATOM 560 C CA . SER A 1 73 ? 15.393 9.281 -15.968 1.00 69.81 73 SER A CA 1
ATOM 561 C C . SER A 1 73 ? 15.027 10.329 -14.917 1.00 69.81 73 SER A C 1
ATOM 563 O O . SER A 1 73 ? 15.166 10.093 -13.716 1.00 69.81 73 SER A O 1
ATOM 565 N N . ASN A 1 74 ? 14.448 11.452 -15.352 1.00 69.06 74 ASN A N 1
ATOM 566 C CA . ASN A 1 74 ? 13.868 12.460 -14.453 1.00 69.06 74 ASN A CA 1
ATOM 567 C C . ASN A 1 74 ? 12.728 11.905 -13.570 1.0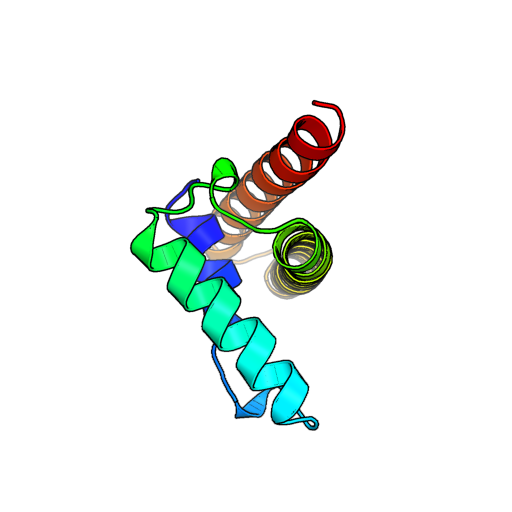0 69.06 74 ASN A C 1
ATOM 569 O O . ASN A 1 74 ? 12.384 12.509 -12.559 1.00 69.06 74 ASN A O 1
ATOM 573 N N . SER A 1 75 ? 12.157 10.748 -1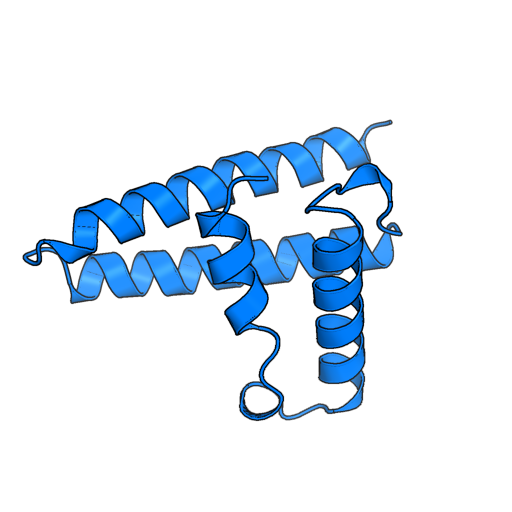3.922 1.00 70.44 75 SER A N 1
ATOM 574 C CA . SER A 1 75 ? 11.122 10.061 -13.141 1.00 70.44 75 SER A CA 1
ATOM 575 C C . SER A 1 75 ? 11.673 9.352 -11.897 1.00 70.44 75 SER A C 1
ATOM 577 O O . SER A 1 75 ? 10.906 9.031 -10.993 1.00 70.44 75 SER A O 1
ATOM 579 N N . SER A 1 76 ? 12.991 9.136 -11.814 1.00 79.25 76 SER A N 1
ATOM 580 C CA . SER A 1 76 ? 13.642 8.502 -10.658 1.00 79.25 76 SER A CA 1
ATOM 581 C C . SER A 1 76 ? 13.441 9.284 -9.357 1.00 79.25 76 SER A C 1
ATOM 583 O O . SER A 1 76 ? 13.188 8.670 -8.326 1.00 79.25 76 SER A O 1
ATOM 585 N N . ALA A 1 77 ? 13.462 10.621 -9.404 1.00 85.00 77 ALA A N 1
ATOM 586 C CA . ALA A 1 77 ? 13.259 11.464 -8.224 1.00 85.00 77 ALA A CA 1
ATOM 587 C C . ALA A 1 77 ? 11.862 11.271 -7.608 1.00 85.00 77 ALA A C 1
ATOM 589 O O . ALA A 1 77 ? 11.744 11.029 -6.412 1.00 85.00 77 ALA A O 1
ATOM 590 N N . GLN A 1 78 ? 10.809 11.273 -8.435 1.00 86.06 78 GLN A N 1
ATOM 591 C CA . GLN A 1 78 ? 9.438 11.028 -7.966 1.00 86.06 78 GLN A CA 1
ATOM 592 C C . GLN A 1 78 ? 9.262 9.616 -7.399 1.00 86.06 78 GLN A C 1
ATOM 594 O O . GLN A 1 78 ? 8.555 9.424 -6.414 1.00 86.06 78 GLN A O 1
ATOM 599 N N . LEU A 1 79 ? 9.910 8.615 -8.001 1.00 88.06 79 LEU A N 1
ATOM 600 C CA . LEU A 1 79 ? 9.862 7.244 -7.493 1.00 88.06 79 LEU A CA 1
ATOM 601 C C . LEU A 1 79 ? 10.575 7.107 -6.139 1.00 88.06 79 LEU A C 1
ATOM 603 O O . LEU A 1 79 ? 10.093 6.377 -5.275 1.00 88.06 79 LEU A O 1
ATOM 607 N N . VAL A 1 80 ? 11.684 7.823 -5.930 1.00 89.62 80 VAL A N 1
ATOM 608 C CA . VAL A 1 80 ? 12.365 7.880 -4.628 1.00 89.62 80 VAL A CA 1
ATOM 609 C C . VAL A 1 80 ? 11.463 8.526 -3.573 1.00 89.62 80 VAL A C 1
ATOM 611 O O . VAL A 1 80 ? 11.311 7.957 -2.496 1.00 89.62 80 VAL A O 1
ATOM 614 N N . GLU A 1 81 ? 10.790 9.635 -3.892 1.00 90.06 81 GLU A N 1
ATOM 615 C CA . GLU A 1 81 ? 9.816 10.265 -2.983 1.00 90.06 81 GLU A CA 1
ATOM 616 C C . GLU A 1 81 ? 8.675 9.305 -2.602 1.00 90.06 81 GLU A C 1
ATOM 618 O O . GLU A 1 81 ? 8.329 9.179 -1.426 1.00 90.06 81 GLU A O 1
ATOM 623 N N . ILE A 1 82 ? 8.126 8.569 -3.579 1.00 89.75 82 ILE A N 1
ATOM 624 C CA . ILE A 1 82 ? 7.108 7.537 -3.324 1.00 89.75 82 ILE A CA 1
ATOM 625 C C . ILE A 1 82 ? 7.652 6.470 -2.362 1.00 89.75 82 ILE A C 1
ATOM 627 O O . ILE A 1 82 ? 6.959 6.086 -1.419 1.00 89.75 82 ILE A O 1
ATOM 631 N N . LEU A 1 83 ? 8.882 5.993 -2.576 1.00 91.38 83 LEU A N 1
ATOM 632 C CA . LEU A 1 83 ? 9.501 4.968 -1.733 1.00 91.38 83 LEU A CA 1
ATOM 633 C C . LEU A 1 83 ? 9.706 5.453 -0.290 1.00 91.38 83 LEU A C 1
ATOM 635 O O . LEU A 1 83 ? 9.400 4.721 0.653 1.00 91.38 83 LEU A O 1
ATOM 639 N N . GLU A 1 84 ? 10.180 6.684 -0.102 1.00 91.81 84 GLU A N 1
ATOM 640 C CA . GLU A 1 84 ? 10.340 7.294 1.223 1.00 91.81 84 GLU A CA 1
ATOM 641 C C . GLU A 1 84 ? 9.006 7.453 1.957 1.00 91.81 84 GLU A C 1
ATOM 643 O O . GLU A 1 84 ? 8.915 7.225 3.167 1.00 91.81 84 GLU A O 1
ATOM 648 N N . ASP A 1 85 ? 7.951 7.832 1.241 1.00 90.81 85 ASP A N 1
ATOM 649 C CA . ASP A 1 85 ? 6.626 7.977 1.833 1.00 90.81 85 ASP A CA 1
ATOM 650 C C . ASP A 1 85 ? 6.007 6.628 2.216 1.00 90.81 85 ASP A C 1
ATOM 652 O O . ASP A 1 85 ? 5.356 6.531 3.262 1.00 90.81 85 ASP A O 1
ATOM 656 N N . LEU A 1 86 ? 6.240 5.579 1.420 1.00 90.88 86 LEU A N 1
ATOM 657 C CA . LEU A 1 86 ? 5.842 4.208 1.752 1.00 90.88 86 LEU A CA 1
ATOM 658 C C . LEU A 1 86 ? 6.590 3.682 2.987 1.00 90.88 86 LEU A C 1
ATOM 660 O O . LEU A 1 86 ? 5.963 3.068 3.851 1.00 90.88 86 LEU A O 1
ATOM 664 N N . LEU A 1 87 ? 7.886 3.986 3.129 1.00 91.56 87 LEU A N 1
ATOM 665 C CA . LEU A 1 87 ? 8.675 3.672 4.330 1.00 91.56 87 LEU A CA 1
ATOM 666 C C . LEU A 1 87 ? 8.102 4.351 5.582 1.00 91.56 87 LEU A C 1
ATOM 668 O O . LEU A 1 87 ? 7.783 3.685 6.564 1.00 91.56 87 LEU A O 1
ATOM 672 N N . LYS A 1 88 ? 7.861 5.666 5.534 1.00 89.62 88 LYS A N 1
ATOM 673 C CA . LYS A 1 88 ? 7.239 6.397 6.657 1.00 89.62 88 LYS A CA 1
ATOM 674 C C . LYS A 1 88 ? 5.854 5.848 7.003 1.00 89.62 88 LYS A C 1
ATOM 676 O O . LYS A 1 88 ? 5.405 5.932 8.146 1.00 89.62 88 LYS A O 1
ATOM 681 N N . PHE A 1 89 ? 5.124 5.348 6.010 1.00 87.25 89 PHE A N 1
ATOM 682 C CA . PHE A 1 89 ? 3.812 4.752 6.222 1.00 87.25 89 PHE A CA 1
ATOM 683 C C . PHE A 1 89 ? 3.902 3.358 6.864 1.00 87.25 89 PHE A C 1
ATOM 685 O O . PHE A 1 89 ? 3.131 3.074 7.783 1.00 87.25 89 PHE A O 1
ATOM 692 N N . SER A 1 90 ? 4.865 2.524 6.462 1.00 89.19 90 SER A N 1
ATOM 693 C CA . SER A 1 90 ? 5.099 1.204 7.067 1.00 89.19 90 SER A CA 1
ATOM 694 C C . SER A 1 90 ? 5.514 1.303 8.541 1.00 89.19 90 SER A C 1
ATOM 696 O O . SER A 1 90 ? 5.027 0.542 9.384 1.00 89.19 90 SER A O 1
ATOM 698 N N . GLU A 1 91 ? 6.322 2.305 8.888 1.00 88.06 91 GLU A N 1
ATOM 699 C CA . GLU A 1 91 ? 6.690 2.608 10.275 1.00 88.06 91 GLU A CA 1
ATOM 700 C C . GLU A 1 91 ? 5.455 2.934 11.123 1.00 88.06 91 GLU A C 1
ATOM 702 O O . GLU A 1 91 ? 5.272 2.368 12.203 1.00 88.06 91 GLU A O 1
ATOM 707 N N . LYS A 1 92 ? 4.546 3.771 10.607 1.00 85.38 92 LYS A N 1
ATOM 708 C CA . LYS A 1 92 ? 3.290 4.120 11.294 1.00 85.38 92 LYS A CA 1
ATOM 709 C C . LYS A 1 92 ? 2.388 2.907 11.511 1.00 85.38 92 LYS A C 1
ATOM 711 O O . LYS A 1 92 ? 1.807 2.769 12.585 1.00 85.38 92 LYS A O 1
ATOM 716 N N . LEU A 1 93 ? 2.292 2.010 10.527 1.00 83.75 93 LEU A N 1
ATOM 717 C CA . LEU A 1 93 ? 1.538 0.756 10.664 1.00 83.75 93 LEU A CA 1
ATOM 718 C C . LEU A 1 93 ? 2.106 -0.150 11.762 1.00 83.75 93 LEU A C 1
ATOM 720 O O . LEU A 1 93 ? 1.353 -0.881 12.401 1.00 83.75 93 LEU A O 1
ATOM 724 N N . THR A 1 94 ? 3.419 -0.102 11.981 1.00 80.44 94 THR A N 1
ATOM 725 C CA . THR A 1 94 ? 4.103 -0.914 12.995 1.00 80.44 94 THR A CA 1
ATOM 726 C C . THR A 1 94 ? 3.971 -0.299 14.390 1.00 80.44 94 THR A C 1
ATOM 728 O O . THR A 1 94 ? 3.706 -1.015 15.353 1.00 80.44 94 THR A O 1
ATOM 731 N N . GLN A 1 95 ? 4.063 1.029 14.507 1.00 76.88 95 GLN A N 1
ATOM 732 C CA . GLN A 1 95 ? 3.893 1.750 15.776 1.00 76.88 95 GLN A CA 1
ATOM 733 C C . GLN A 1 95 ? 2.470 1.630 16.343 1.00 76.88 95 GLN A C 1
ATOM 735 O O . GLN A 1 95 ? 2.297 1.500 17.551 1.00 76.88 95 GLN A O 1
ATOM 740 N N . HIS A 1 96 ? 1.451 1.603 15.479 1.00 60.81 96 HIS A N 1
ATOM 741 C CA . HIS A 1 96 ? 0.051 1.426 15.883 1.00 60.81 96 HIS A CA 1
ATOM 742 C C . HIS A 1 96 ? -0.334 -0.023 16.243 1.00 60.81 96 HIS A C 1
ATOM 744 O O . HIS A 1 96 ? -1.472 -0.254 16.635 1.00 60.81 96 HIS A O 1
ATOM 750 N N . SER A 1 97 ? 0.575 -0.998 16.119 1.00 53.28 97 SER A N 1
ATOM 751 C CA . SER A 1 97 ? 0.353 -2.377 16.593 1.00 53.28 97 SER A CA 1
ATOM 752 C C . SER A 1 97 ? 0.733 -2.583 18.071 1.00 53.28 97 SER A C 1
ATOM 754 O O . SER A 1 97 ? 0.501 -3.668 18.590 1.00 53.28 97 SER A O 1
ATOM 756 N N . LEU A 1 98 ? 1.337 -1.587 18.735 1.00 49.09 98 LEU A N 1
ATOM 757 C CA . LEU A 1 98 ? 1.857 -1.688 20.112 1.00 49.09 98 LEU A CA 1
ATOM 758 C C . LEU A 1 98 ? 0.993 -0.976 21.174 1.00 49.09 98 LEU A C 1
ATOM 760 O O . LEU A 1 98 ? 1.368 -0.969 22.346 1.00 49.09 98 LEU A O 1
ATOM 764 N N . HIS A 1 99 ? -0.137 -0.389 20.776 1.00 40.91 99 HIS A N 1
ATOM 765 C CA . HIS A 1 99 ? -1.111 0.282 21.644 1.00 40.91 99 HIS A CA 1
ATOM 766 C C . HIS A 1 99 ? -2.487 -0.356 21.485 1.00 40.91 99 HIS A C 1
ATOM 768 O O . HIS A 1 99 ? -3.190 -0.450 22.515 1.00 40.91 99 HIS A O 1
#

Sequence (99 aa):
MSKLALQALMMWDDPRLFEDQAFYQQVHQLVTTLIANNGAITQLSESDRNLMKHLVAGSMDAVSASIKNNANSNSSAQLVEILEDLLKFSEKLTQHSLH